Protein AF-A0A7C1KJW0-F1 (afdb_monomer_lite)

Structure (mmCIF, N/CA/C/O backbone):
data_AF-A0A7C1KJW0-F1
#
_entry.id   AF-A0A7C1KJW0-F1
#
loop_
_atom_site.group_PDB
_atom_site.id
_atom_site.type_symbol
_atom_site.label_atom_id
_atom_site.label_alt_id
_atom_site.label_comp_id
_atom_site.label_asym_id
_atom_site.label_entity_id
_atom_site.label_seq_id
_atom_site.pdbx_PDB_ins_code
_atom_site.Cartn_x
_atom_site.Cartn_y
_atom_site.Cartn_z
_atom_site.occupancy
_atom_site.B_iso_or_equiv
_atom_site.auth_seq_id
_atom_site.auth_comp_id
_atom_site.auth_asym_id
_atom_site.auth_atom_id
_atom_site.pdbx_PDB_model_num
ATOM 1 N N . MET A 1 1 ? 5.848 1.768 -24.487 1.00 46.78 1 MET A N 1
ATOM 2 C CA . MET A 1 1 ? 6.101 0.768 -23.425 1.00 46.78 1 MET A CA 1
ATOM 3 C C . MET A 1 1 ? 5.597 -0.577 -23.922 1.00 46.78 1 MET A C 1
ATOM 5 O O . MET A 1 1 ? 4.425 -0.674 -24.260 1.00 46.78 1 MET A O 1
ATOM 9 N N . LYS A 1 2 ? 6.482 -1.561 -24.115 1.00 41.38 2 LYS A N 1
ATOM 10 C CA . LYS A 1 2 ? 6.148 -2.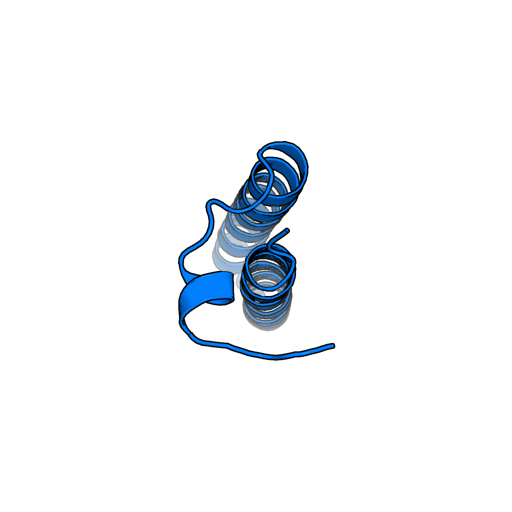825 -24.790 1.00 41.38 2 LYS A CA 1
ATOM 11 C C . LYS A 1 2 ? 5.922 -3.901 -23.723 1.00 41.38 2 LYS A C 1
ATOM 13 O O . LYS A 1 2 ? 6.872 -4.511 -23.253 1.00 41.38 2 LYS A O 1
ATOM 18 N N . PHE A 1 3 ? 4.670 -4.081 -23.308 1.00 51.25 3 PHE A N 1
ATOM 19 C CA . PHE A 1 3 ? 4.275 -5.091 -22.323 1.00 51.25 3 PHE A CA 1
ATOM 20 C C . PHE A 1 3 ? 4.468 -6.495 -22.918 1.00 51.25 3 PHE A C 1
ATOM 22 O O . PHE A 1 3 ? 3.649 -6.966 -23.700 1.00 51.25 3 PHE A O 1
ATOM 29 N N . SER A 1 4 ? 5.588 -7.143 -22.600 1.00 56.72 4 SER A N 1
ATOM 30 C CA . SER A 1 4 ? 5.895 -8.521 -23.001 1.00 56.72 4 SER A CA 1
ATOM 31 C C . SER A 1 4 ? 6.015 -9.391 -21.755 1.00 56.72 4 SER A C 1
ATOM 33 O O . SER A 1 4 ? 6.644 -8.976 -20.783 1.00 56.72 4 SER A O 1
ATOM 35 N N . HIS A 1 5 ? 5.473 -10.613 -21.784 1.00 59.69 5 HIS A N 1
ATOM 36 C CA . HIS A 1 5 ? 5.562 -11.576 -20.675 1.00 59.69 5 HIS A CA 1
ATOM 37 C C . HIS A 1 5 ? 7.005 -11.818 -20.196 1.00 59.69 5 HIS A C 1
ATOM 39 O O . HIS A 1 5 ? 7.218 -12.066 -19.014 1.00 59.69 5 HIS A O 1
ATOM 45 N N . ARG A 1 6 ? 8.010 -11.672 -21.077 1.00 55.66 6 ARG A N 1
ATOM 46 C CA . ARG A 1 6 ? 9.433 -11.746 -20.693 1.00 55.66 6 ARG A CA 1
ATOM 47 C C . ARG A 1 6 ? 9.878 -10.612 -19.775 1.00 55.66 6 ARG A C 1
ATOM 49 O O . ARG A 1 6 ? 10.695 -10.855 -18.901 1.00 55.66 6 ARG A O 1
ATOM 56 N N . MET A 1 7 ? 9.339 -9.409 -19.961 1.00 57.38 7 MET A N 1
ATOM 57 C CA . MET A 1 7 ? 9.689 -8.229 -19.166 1.00 57.38 7 MET A CA 1
ATOM 58 C C . MET A 1 7 ? 9.133 -8.338 -17.741 1.00 57.38 7 MET A C 1
ATOM 60 O O . MET A 1 7 ? 9.781 -7.915 -16.796 1.00 57.38 7 MET A O 1
ATOM 64 N N . TYR A 1 8 ? 7.983 -9.001 -17.578 1.00 55.19 8 TYR A N 1
ATOM 65 C CA . TYR A 1 8 ? 7.387 -9.302 -16.272 1.00 55.19 8 TYR A CA 1
ATOM 66 C C . TYR A 1 8 ? 8.184 -10.342 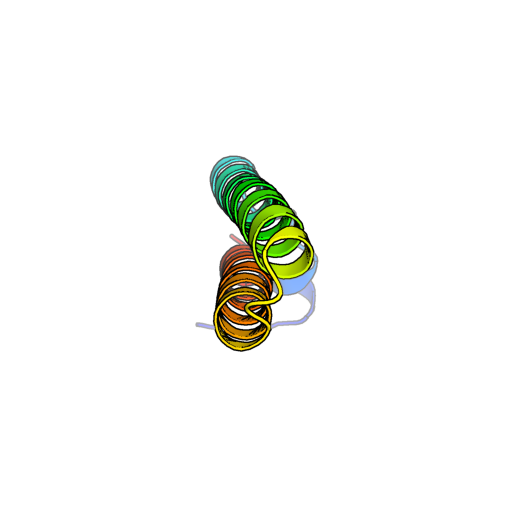-15.465 1.00 55.19 8 TYR A C 1
ATOM 68 O O . TYR A 1 8 ? 8.153 -10.337 -14.239 1.00 55.19 8 TYR A O 1
ATOM 76 N N . MET A 1 9 ? 8.903 -11.242 -16.147 1.00 57.12 9 MET A N 1
ATOM 77 C CA . MET A 1 9 ? 9.780 -12.230 -15.505 1.00 57.12 9 MET A CA 1
ATOM 78 C C . MET A 1 9 ? 11.182 -11.683 -15.204 1.00 57.12 9 MET A C 1
ATOM 80 O O . MET A 1 9 ? 11.990 -12.401 -14.611 1.00 57.12 9 MET A O 1
ATOM 84 N N . GLN A 1 10 ? 11.492 -10.443 -15.602 1.00 61.53 10 GLN A N 1
ATOM 85 C CA . GLN A 1 10 ? 12.748 -9.809 -15.216 1.00 61.53 10 GLN A CA 1
ATOM 86 C C . GLN A 1 10 ? 12.729 -9.491 -13.717 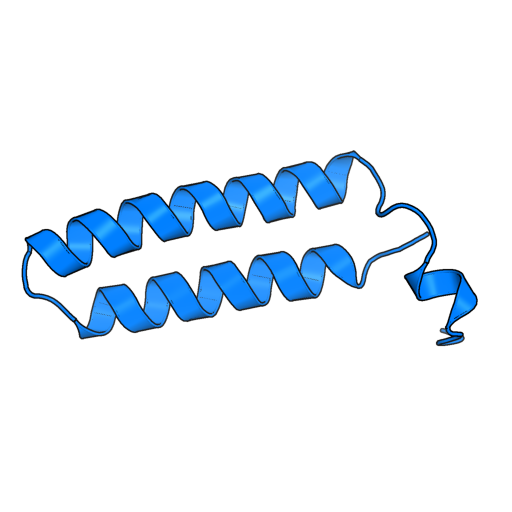1.00 61.53 10 GLN A C 1
ATOM 88 O O . GLN A 1 10 ? 11.689 -9.104 -13.174 1.00 61.53 10 GLN A O 1
ATOM 93 N N . PRO A 1 11 ? 13.857 -9.686 -13.014 1.00 59.75 11 PRO A N 1
ATOM 94 C CA . PRO A 1 11 ? 13.929 -9.402 -11.594 1.00 59.75 11 PRO A CA 1
ATOM 95 C C . PRO A 1 11 ? 13.632 -7.920 -11.362 1.00 59.75 11 PRO A C 1
ATOM 97 O O . PRO A 1 11 ? 14.354 -7.053 -11.846 1.00 59.75 11 PRO A O 1
ATOM 100 N N . THR A 1 12 ? 12.574 -7.635 -10.599 1.00 62.03 12 THR A N 1
ATOM 101 C CA . THR A 1 12 ? 12.229 -6.271 -10.192 1.00 62.03 12 THR A CA 1
ATOM 102 C C . THR A 1 12 ? 13.474 -5.601 -9.598 1.00 62.03 12 THR A C 1
ATOM 104 O O . THR A 1 12 ? 14.109 -6.201 -8.717 1.00 62.03 12 THR A O 1
ATOM 107 N N . PRO A 1 13 ? 13.848 -4.383 -10.034 1.00 67.50 13 PRO A N 1
ATOM 108 C CA . PRO A 1 13 ? 15.027 -3.696 -9.538 1.00 67.50 13 PRO A CA 1
ATOM 109 C C . PRO A 1 13 ? 15.010 -3.656 -8.008 1.00 67.50 13 PRO A C 1
ATOM 111 O O . PRO A 1 13 ? 14.013 -3.303 -7.369 1.00 67.50 13 PRO A O 1
ATOM 114 N N . ARG A 1 14 ? 16.138 -4.050 -7.407 1.00 66.69 14 ARG A N 1
ATOM 115 C CA . ARG A 1 14 ? 16.292 -4.312 -5.963 1.00 66.69 14 ARG A CA 1
ATOM 116 C C . ARG A 1 14 ? 15.810 -3.157 -5.076 1.00 66.69 14 ARG A C 1
ATOM 118 O O . ARG A 1 14 ? 15.366 -3.397 -3.955 1.00 66.69 14 ARG A O 1
ATOM 125 N N . ASN A 1 15 ? 15.866 -1.925 -5.578 1.00 67.19 15 ASN A N 1
ATOM 126 C CA . ASN A 1 15 ? 15.416 -0.723 -4.876 1.00 67.19 15 ASN A CA 1
ATOM 127 C C . ASN A 1 15 ? 13.884 -0.611 -4.820 1.00 67.19 15 ASN A C 1
ATOM 129 O O . ASN A 1 15 ? 13.340 -0.349 -3.750 1.00 67.19 15 ASN A O 1
ATOM 133 N N . LEU A 1 16 ? 13.179 -0.884 -5.924 1.00 69.62 16 LEU A N 1
ATOM 134 C CA . LEU A 1 16 ? 11.713 -0.854 -5.944 1.00 69.62 16 LEU A CA 1
ATOM 135 C C . LEU A 1 16 ? 11.106 -2.034 -5.198 1.00 69.62 16 LEU A C 1
ATOM 137 O O . LEU A 1 16 ? 10.109 -1.864 -4.501 1.00 69.62 16 LEU A O 1
ATOM 141 N N . ARG A 1 17 ? 11.743 -3.206 -5.268 1.00 73.19 17 ARG A N 1
ATOM 142 C CA . ARG A 1 17 ? 11.311 -4.372 -4.492 1.00 73.19 17 ARG A CA 1
ATOM 143 C C . ARG A 1 17 ? 11.367 -4.103 -2.985 1.00 73.19 17 ARG A C 1
ATOM 145 O O . ARG A 1 17 ? 10.431 -4.433 -2.268 1.00 73.19 17 ARG A O 1
ATOM 152 N N . ARG A 1 18 ? 12.428 -3.438 -2.511 1.00 74.50 18 ARG A N 1
ATOM 153 C CA . ARG A 1 18 ? 12.551 -3.002 -1.107 1.00 74.50 18 ARG A CA 1
ATOM 154 C C . ARG A 1 18 ? 11.502 -1.966 -0.717 1.00 74.50 18 ARG A C 1
ATOM 156 O O . ARG A 1 18 ? 11.003 -2.022 0.401 1.00 74.50 18 ARG A O 1
ATOM 163 N N . LEU A 1 19 ? 11.165 -1.046 -1.621 1.00 80.50 19 LEU A N 1
ATOM 164 C CA . LEU A 1 19 ? 10.138 -0.033 -1.382 1.00 80.50 19 LEU A CA 1
ATOM 165 C C . LEU A 1 19 ? 8.752 -0.686 -1.269 1.00 80.50 19 LEU A C 1
ATOM 167 O O . LEU A 1 19 ? 8.036 -0.424 -0.308 1.00 80.50 19 LEU A O 1
ATOM 171 N N . GLY A 1 20 ? 8.419 -1.603 -2.181 1.00 78.38 20 GLY A N 1
ATOM 172 C CA . GLY A 1 20 ? 7.170 -2.368 -2.157 1.00 78.38 20 GLY A CA 1
ATOM 173 C C . GLY A 1 20 ? 7.028 -3.269 -0.931 1.00 78.38 20 GLY A C 1
ATOM 174 O O . GLY A 1 20 ? 5.997 -3.237 -0.261 1.00 78.38 20 GLY A O 1
ATOM 175 N N . ASP A 1 21 ? 8.066 -4.038 -0.594 1.00 80.06 21 ASP A N 1
ATOM 176 C CA . ASP A 1 21 ? 8.048 -4.897 0.596 1.00 80.06 21 ASP A CA 1
ATOM 177 C C . ASP A 1 21 ? 8.045 -4.076 1.900 1.00 80.06 21 ASP A C 1
ATOM 179 O O . ASP A 1 21 ? 7.375 -4.459 2.858 1.00 80.06 21 ASP A O 1
ATOM 183 N N . GLY A 1 22 ? 8.714 -2.918 1.933 1.00 82.94 22 GLY A N 1
ATOM 184 C CA . GLY A 1 22 ? 8.664 -1.989 3.065 1.00 82.94 22 GLY A CA 1
ATOM 185 C C . GLY A 1 22 ? 7.278 -1.372 3.261 1.00 82.94 22 GLY A C 1
ATOM 186 O O . GLY A 1 22 ? 6.759 -1.360 4.377 1.00 82.94 22 GLY A O 1
ATOM 187 N N . LEU A 1 23 ? 6.639 -0.921 2.177 1.00 82.38 23 LEU A N 1
ATOM 188 C CA . LEU A 1 23 ? 5.280 -0.378 2.221 1.00 82.38 23 LEU A CA 1
ATOM 189 C C . LEU A 1 23 ? 4.269 -1.445 2.668 1.00 82.38 23 LEU A C 1
ATOM 191 O O . LEU A 1 23 ? 3.387 -1.164 3.481 1.00 82.38 23 LEU A O 1
ATOM 195 N N . LEU A 1 24 ? 4.433 -2.685 2.191 1.00 83.94 24 LEU A N 1
ATOM 196 C CA . LEU A 1 24 ? 3.612 -3.813 2.618 1.00 83.94 24 LEU A CA 1
ATOM 197 C C . LEU A 1 24 ? 3.790 -4.089 4.116 1.00 83.94 24 LEU A C 1
ATOM 199 O O . LEU A 1 24 ? 2.796 -4.234 4.825 1.00 83.94 24 LEU A O 1
ATOM 203 N N . ALA A 1 25 ? 5.028 -4.110 4.614 1.00 85.56 25 ALA A N 1
ATOM 204 C CA . ALA A 1 25 ? 5.304 -4.333 6.030 1.00 85.56 25 ALA A CA 1
ATOM 205 C C . ALA A 1 25 ? 4.638 -3.266 6.915 1.00 85.56 25 ALA A C 1
ATOM 207 O O . ALA A 1 25 ? 3.954 -3.605 7.880 1.00 85.56 25 ALA A O 1
ATOM 208 N N . VAL A 1 26 ? 4.758 -1.987 6.545 1.00 85.62 26 VAL A N 1
ATOM 209 C CA . VAL A 1 26 ? 4.110 -0.882 7.272 1.00 85.62 26 VAL A CA 1
ATOM 210 C C . VAL A 1 26 ? 2.585 -1.012 7.227 1.00 85.62 26 VAL A C 1
ATOM 212 O O . VAL A 1 26 ? 1.927 -0.880 8.259 1.00 85.62 26 VAL A O 1
ATOM 215 N N . SER A 1 27 ? 2.011 -1.342 6.066 1.00 84.50 27 SER A N 1
ATOM 216 C CA . SER A 1 27 ? 0.562 -1.547 5.939 1.00 84.50 27 SER A CA 1
ATOM 217 C C . SER A 1 27 ? 0.050 -2.715 6.788 1.00 84.50 27 SER A C 1
ATOM 219 O O . SER A 1 27 ? -1.007 -2.606 7.403 1.00 84.50 27 SER A O 1
ATOM 221 N N . ALA A 1 28 ? 0.812 -3.807 6.899 1.00 85.12 28 ALA A N 1
ATOM 222 C CA . ALA A 1 28 ? 0.442 -4.961 7.711 1.00 85.12 28 ALA A CA 1
ATOM 223 C C . ALA A 1 28 ? 0.429 -4.610 9.206 1.00 85.12 28 ALA A C 1
ATOM 225 O O . ALA A 1 28 ? -0.503 -4.985 9.918 1.00 85.12 28 ALA A O 1
ATOM 226 N N . VAL A 1 29 ? 1.408 -3.822 9.667 1.00 87.25 29 VAL A N 1
ATOM 227 C CA . VAL A 1 29 ? 1.453 -3.323 11.050 1.00 87.25 29 VAL A CA 1
ATOM 228 C C . VAL A 1 29 ? 0.253 -2.419 11.337 1.00 87.25 29 VAL A C 1
ATOM 230 O O . VAL A 1 29 ? -0.475 -2.666 12.298 1.00 87.25 29 VAL A O 1
ATOM 233 N N . ILE A 1 30 ? -0.017 -1.430 10.479 1.00 83.94 30 ILE A N 1
ATOM 234 C CA . ILE A 1 30 ? -1.159 -0.512 10.646 1.00 83.94 30 ILE A CA 1
ATOM 235 C C . ILE A 1 30 ? -2.485 -1.279 10.622 1.00 83.94 30 ILE A C 1
ATOM 237 O O . ILE A 1 30 ? -3.354 -1.039 11.461 1.00 83.94 30 ILE A O 1
ATOM 241 N N . THR A 1 31 ? -2.630 -2.237 9.708 1.00 84.19 31 THR A N 1
ATOM 242 C CA . THR A 1 31 ? -3.812 -3.102 9.624 1.00 84.19 31 THR A CA 1
ATOM 243 C C . THR A 1 31 ? -3.988 -3.906 10.911 1.00 84.19 31 THR A C 1
ATOM 245 O O . THR A 1 31 ? -5.075 -3.896 11.484 1.00 84.19 31 THR A O 1
ATOM 248 N N . SER A 1 32 ? -2.930 -4.552 11.414 1.00 82.75 32 SER A N 1
ATOM 249 C CA . SER A 1 32 ? -2.994 -5.342 12.651 1.00 82.75 32 SER A CA 1
ATOM 250 C C . SER A 1 32 ? -3.390 -4.498 13.872 1.00 82.75 32 SER A C 1
ATOM 252 O O . SER A 1 32 ? -4.249 -4.910 14.652 1.00 82.75 32 SER A O 1
ATOM 254 N N . ALA A 1 33 ? -2.863 -3.274 13.983 1.00 81.31 33 ALA A N 1
ATOM 255 C CA . ALA A 1 33 ? -3.221 -2.328 15.039 1.00 81.31 33 ALA A CA 1
ATOM 256 C C . ALA A 1 33 ? -4.670 -1.817 14.907 1.00 81.31 33 ALA A C 1
ATOM 258 O O . ALA A 1 33 ? -5.368 -1.626 15.906 1.00 81.31 33 ALA A O 1
ATOM 259 N N . SER A 1 34 ? -5.144 -1.633 13.673 1.00 80.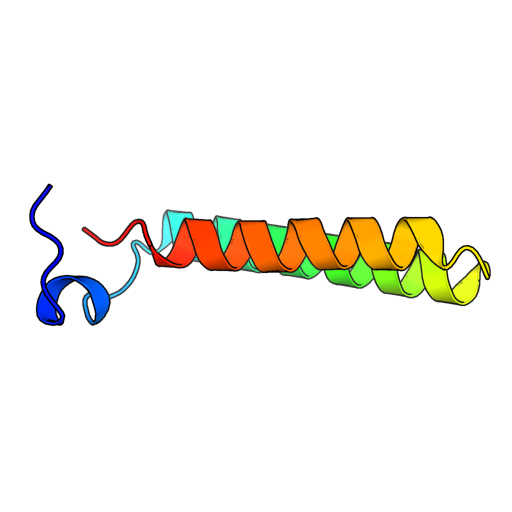56 34 SER A N 1
ATOM 260 C CA . SER A 1 34 ? -6.509 -1.174 13.381 1.00 80.56 34 SER A CA 1
ATOM 261 C C . SER A 1 34 ? -7.555 -2.252 13.678 1.00 80.56 34 SER A C 1
ATOM 263 O O . SER A 1 34 ? -8.608 -1.938 14.232 1.00 80.56 34 SER A O 1
ATOM 265 N N . ILE A 1 35 ? -7.242 -3.521 13.381 1.00 80.69 35 ILE A N 1
ATOM 266 C CA . ILE A 1 35 ? -8.073 -4.680 13.747 1.00 80.69 35 ILE A CA 1
ATOM 267 C C . ILE A 1 35 ? -8.161 -4.804 15.271 1.00 80.69 35 ILE A C 1
ATOM 269 O O . ILE A 1 35 ? -9.258 -4.956 15.805 1.00 80.69 35 ILE A O 1
ATOM 273 N N . ALA A 1 36 ? -7.035 -4.671 15.983 1.00 81.25 36 ALA A N 1
ATOM 274 C CA . ALA A 1 36 ? -7.016 -4.711 17.447 1.00 81.25 36 ALA A CA 1
ATOM 275 C C . ALA A 1 36 ? -7.850 -3.585 18.088 1.00 81.25 36 ALA A C 1
ATOM 277 O O . ALA A 1 36 ? -8.423 -3.767 19.157 1.00 81.25 36 ALA A O 1
ATOM 278 N N . SER A 1 37 ? -7.956 -2.440 17.410 1.00 79.31 37 SER A N 1
ATOM 279 C CA . SER A 1 37 ? -8.749 -1.286 17.853 1.00 79.31 37 SER A CA 1
ATOM 280 C C . SER A 1 37 ? -10.226 -1.352 17.423 1.00 79.31 37 SER A C 1
ATOM 282 O O . SER A 1 37 ? -10.977 -0.413 17.679 1.00 79.31 37 SER A O 1
ATOM 284 N N . GLY A 1 38 ? -10.655 -2.421 16.738 1.00 80.00 38 GLY A N 1
ATOM 285 C CA . GLY A 1 38 ? -12.033 -2.610 16.261 1.00 80.00 38 GLY A CA 1
ATOM 286 C C . GLY A 1 38 ? -12.460 -1.695 15.103 1.00 80.00 38 GLY A C 1
ATOM 287 O O . GLY A 1 38 ? -13.620 -1.721 14.691 1.00 80.00 38 GLY A O 1
ATOM 288 N N . ASN A 1 39 ? -11.544 -0.895 14.546 1.00 72.94 39 ASN A N 1
ATOM 289 C CA . ASN A 1 39 ? -11.837 0.026 13.450 1.00 72.94 39 ASN A CA 1
ATOM 290 C C . ASN A 1 39 ? -11.538 -0.630 12.095 1.00 72.94 39 ASN A C 1
ATOM 292 O O . ASN A 1 39 ? -10.493 -0.422 11.472 1.00 72.94 39 ASN A O 1
ATOM 296 N N . ASN A 1 40 ? -12.495 -1.439 11.641 1.00 75.56 40 ASN A N 1
ATOM 297 C CA . ASN A 1 40 ? -12.376 -2.252 10.429 1.00 75.56 40 ASN A CA 1
ATOM 298 C C . ASN A 1 40 ? -12.183 -1.417 9.150 1.00 75.56 40 ASN A C 1
ATOM 300 O O . ASN A 1 40 ? -11.554 -1.881 8.204 1.00 75.56 40 ASN A O 1
ATOM 304 N N . VAL A 1 41 ? -12.674 -0.173 9.117 1.00 81.19 41 VAL A N 1
ATOM 305 C CA . VAL A 1 41 ? -12.560 0.706 7.939 1.00 81.19 41 VAL A CA 1
ATOM 306 C C . VAL A 1 41 ? -11.100 1.063 7.662 1.00 81.19 41 VAL A C 1
ATOM 308 O O . VAL A 1 41 ? -10.641 0.944 6.526 1.00 81.19 41 VAL A O 1
ATOM 311 N N . LEU A 1 42 ? -10.343 1.430 8.701 1.00 76.88 42 LEU A N 1
ATOM 312 C CA . LEU A 1 42 ? -8.914 1.723 8.561 1.00 76.88 42 LEU A CA 1
ATOM 313 C C . LEU A 1 42 ? -8.113 0.482 8.153 1.00 76.88 42 LEU A C 1
ATOM 315 O O . LEU A 1 42 ? -7.186 0.597 7.351 1.00 76.88 42 LEU A O 1
ATOM 319 N N . ALA A 1 43 ? -8.492 -0.695 8.657 1.00 77.06 43 ALA A N 1
ATOM 320 C CA . ALA A 1 43 ? -7.846 -1.952 8.293 1.00 77.06 43 ALA A CA 1
ATOM 321 C C . ALA A 1 43 ? -8.001 -2.257 6.792 1.00 77.06 43 ALA A C 1
ATOM 323 O O . ALA A 1 43 ? -7.012 -2.557 6.126 1.00 77.06 43 ALA A O 1
ATOM 324 N N . TYR A 1 44 ? -9.208 -2.110 6.234 1.00 81.25 44 TYR A N 1
ATOM 325 C CA . TYR A 1 44 ? -9.446 -2.344 4.804 1.00 81.25 44 TYR A CA 1
ATOM 326 C C . TYR A 1 44 ? -8.704 -1.353 3.907 1.00 81.25 44 TYR A C 1
ATOM 328 O O . TYR A 1 44 ? -8.116 -1.755 2.902 1.00 81.25 44 TYR A O 1
ATOM 336 N N . ILE A 1 45 ? -8.693 -0.070 4.278 1.00 83.88 45 ILE A N 1
ATOM 337 C CA . ILE A 1 45 ? -7.981 0.963 3.516 1.00 83.88 45 ILE A CA 1
ATOM 338 C C . ILE A 1 45 ? -6.470 0.695 3.562 1.00 83.88 45 ILE A C 1
ATOM 340 O O . ILE A 1 45 ? 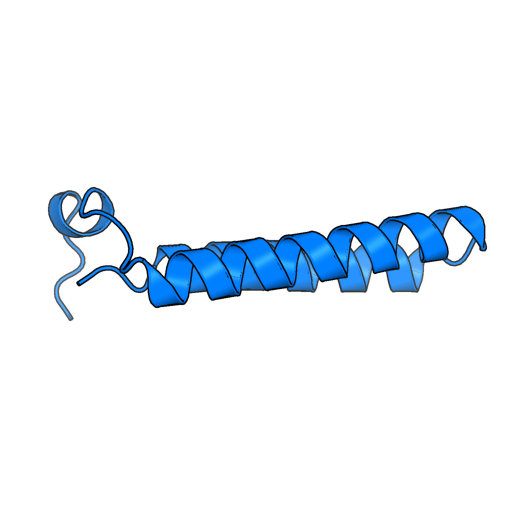-5.814 0.702 2.521 1.00 83.88 45 ILE A O 1
ATOM 344 N N . SER A 1 46 ? -5.919 0.399 4.742 1.00 80.94 46 SER A N 1
ATOM 345 C CA . SER A 1 46 ? -4.490 0.121 4.913 1.00 80.94 46 SER A CA 1
ATOM 346 C C . SER A 1 46 ? -4.038 -1.106 4.113 1.00 80.94 46 SER A C 1
ATOM 348 O O . SER A 1 46 ? -3.057 -1.018 3.371 1.00 80.94 46 SER A O 1
ATOM 350 N N . LEU A 1 47 ? -4.794 -2.208 4.170 1.00 82.94 47 LEU A N 1
ATOM 351 C CA . LEU A 1 47 ? -4.536 -3.397 3.352 1.00 82.94 47 LEU A CA 1
ATOM 352 C C . LEU A 1 47 ? -4.620 -3.098 1.855 1.00 82.94 47 LEU A C 1
ATOM 354 O O . LEU A 1 47 ? -3.735 -3.502 1.103 1.00 82.94 47 LEU A O 1
ATOM 358 N N . GLY A 1 48 ? -5.657 -2.376 1.422 1.00 85.12 48 GLY A N 1
ATOM 359 C CA . GLY A 1 48 ? -5.849 -2.020 0.018 1.00 85.12 48 GLY A CA 1
ATOM 360 C C . GLY A 1 48 ? -4.666 -1.229 -0.537 1.00 85.12 48 GLY A C 1
ATOM 361 O O . GLY A 1 48 ? -4.096 -1.607 -1.560 1.00 85.12 48 GLY A O 1
ATOM 362 N N . PHE A 1 49 ? -4.233 -0.184 0.171 1.00 82.31 49 PHE A N 1
ATOM 363 C CA . PHE A 1 49 ? -3.067 0.608 -0.225 1.00 82.31 49 PHE A CA 1
ATOM 364 C C . PHE A 1 49 ? -1.757 -0.190 -0.166 1.00 82.31 49 PHE A C 1
ATOM 366 O O . PHE A 1 49 ? -0.917 -0.035 -1.053 1.00 82.31 49 PHE A O 1
ATOM 373 N N . GLY A 1 50 ? -1.586 -1.075 0.820 1.00 83.12 50 GLY A N 1
ATOM 374 C CA . GLY A 1 50 ? -0.415 -1.949 0.927 1.00 83.12 50 GLY A CA 1
ATOM 375 C C . GLY A 1 50 ? -0.288 -2.932 -0.237 1.00 83.12 50 GLY A C 1
ATOM 376 O O . GLY A 1 50 ? 0.773 -3.044 -0.858 1.00 83.12 50 GLY A O 1
ATOM 377 N N . VAL A 1 51 ? -1.388 -3.608 -0.577 1.00 82.31 51 VAL A N 1
ATOM 378 C CA . VAL A 1 51 ? -1.448 -4.554 -1.701 1.00 82.31 51 VAL A CA 1
ATOM 379 C C . VAL A 1 51 ? -1.272 -3.824 -3.029 1.00 82.31 51 VAL A C 1
ATOM 381 O O . VAL A 1 51 ? -0.465 -4.257 -3.851 1.00 82.31 51 VAL A O 1
ATOM 384 N N . MET A 1 52 ? -1.952 -2.689 -3.222 1.00 82.38 52 MET A N 1
ATOM 385 C CA . MET A 1 52 ? -1.804 -1.864 -4.424 1.00 82.38 52 MET A CA 1
ATOM 386 C C . MET A 1 52 ? -0.373 -1.346 -4.584 1.00 82.38 52 MET A C 1
ATOM 388 O O . MET A 1 52 ? 0.175 -1.419 -5.680 1.00 82.38 52 MET A O 1
ATOM 392 N N . GLY A 1 53 ? 0.265 -0.885 -3.506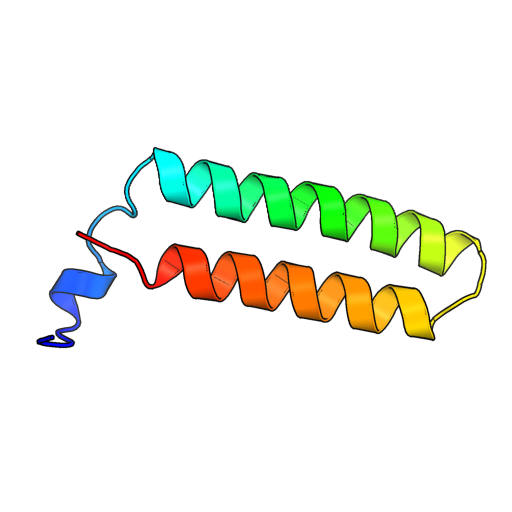 1.00 77.31 53 GLY A N 1
ATOM 393 C CA . GLY A 1 53 ? 1.646 -0.407 -3.533 1.00 77.31 53 GLY A CA 1
ATOM 394 C C . GLY A 1 53 ? 2.642 -1.498 -3.922 1.00 77.31 53 GLY A C 1
ATOM 395 O O . GLY A 1 53 ? 3.498 -1.265 -4.780 1.00 77.31 53 GLY A O 1
ATOM 396 N N . LYS A 1 54 ? 2.492 -2.709 -3.366 1.00 75.19 54 LYS A N 1
ATOM 397 C CA . LYS A 1 54 ? 3.302 -3.881 -3.740 1.00 75.19 54 LYS A CA 1
ATOM 398 C C . LYS A 1 54 ? 3.051 -4.330 -5.177 1.00 75.19 54 LYS A C 1
ATOM 400 O O . LYS A 1 54 ? 3.990 -4.671 -5.893 1.00 75.19 54 LYS A O 1
ATOM 405 N N . PHE A 1 55 ? 1.794 -4.321 -5.613 1.00 78.00 55 PHE A N 1
ATOM 406 C CA . PHE A 1 55 ? 1.443 -4.660 -6.987 1.00 78.00 55 PHE A CA 1
ATOM 407 C C . PHE A 1 55 ? 2.078 -3.661 -7.956 1.00 78.00 55 PHE A C 1
ATOM 409 O O . PHE A 1 55 ? 2.781 -4.071 -8.871 1.00 78.00 55 PHE A O 1
ATOM 416 N N . LEU A 1 56 ? 1.941 -2.358 -7.700 1.00 73.19 56 LEU A N 1
ATOM 417 C CA . LEU A 1 56 ? 2.494 -1.314 -8.558 1.00 73.19 56 LEU A CA 1
ATOM 418 C C . LEU A 1 56 ? 4.026 -1.393 -8.638 1.00 73.19 56 LEU A C 1
ATOM 420 O O . LEU A 1 56 ? 4.575 -1.357 -9.734 1.00 73.19 56 LEU A O 1
ATOM 424 N N . THR A 1 57 ? 4.717 -1.583 -7.508 1.00 69.81 57 THR A N 1
ATOM 425 C CA . THR A 1 57 ? 6.189 -1.728 -7.488 1.00 69.81 57 THR A CA 1
ATOM 426 C C . THR A 1 57 ? 6.689 -2.984 -8.201 1.00 69.81 57 THR A C 1
ATOM 428 O O . THR A 1 57 ? 7.782 -2.941 -8.758 1.00 69.81 57 THR A O 1
ATOM 431 N N . ASN A 1 58 ? 5.900 -4.062 -8.263 1.00 66.44 58 ASN A N 1
ATOM 432 C CA . ASN A 1 58 ? 6.232 -5.246 -9.062 1.00 66.44 58 ASN A CA 1
ATOM 433 C C . ASN A 1 58 ? 6.127 -5.011 -10.581 1.00 66.44 58 ASN A C 1
ATOM 435 O O . ASN A 1 58 ? 6.807 -5.703 -11.334 1.00 66.44 58 ASN A O 1
ATOM 439 N N . PHE A 1 59 ? 5.302 -4.062 -11.045 1.00 65.56 59 PHE A N 1
ATOM 440 C CA . PHE A 1 59 ? 5.143 -3.763 -12.479 1.00 65.56 59 PHE A CA 1
ATOM 441 C C . PHE A 1 59 ? 6.263 -2.902 -13.061 1.00 65.56 59 PHE A C 1
ATOM 443 O O . PHE A 1 59 ? 6.479 -2.913 -14.273 1.00 65.56 59 PHE A O 1
ATOM 450 N N . PHE A 1 60 ? 6.991 -2.176 -12.219 1.00 61.44 60 PHE A N 1
ATOM 451 C CA . PHE A 1 60 ? 8.200 -1.476 -12.628 1.00 61.44 60 PHE A CA 1
ATOM 452 C C . PHE A 1 60 ? 9.358 -2.479 -12.689 1.00 61.44 60 PHE A C 1
ATOM 454 O O . PHE A 1 60 ? 10.183 -2.560 -11.781 1.00 61.44 60 PHE A O 1
ATOM 461 N N . ALA A 1 61 ? 9.371 -3.284 -13.747 1.00 51.19 61 ALA A N 1
ATOM 462 C CA . ALA A 1 61 ? 10.507 -4.102 -14.143 1.00 51.19 61 ALA A CA 1
ATOM 463 C C . ALA A 1 61 ? 11.300 -3.357 -15.226 1.00 51.19 61 ALA A C 1
ATOM 465 O O . ALA A 1 61 ? 10.709 -2.776 -16.139 1.00 51.19 61 ALA A O 1
ATOM 466 N N . GLU A 1 62 ? 12.622 -3.371 -15.097 1.00 47.00 62 GLU A N 1
ATOM 467 C CA . GLU A 1 62 ? 13.572 -2.928 -16.124 1.00 47.00 62 GLU A CA 1
ATOM 468 C C . GLU A 1 62 ? 14.010 -4.151 -16.939 1.00 47.00 62 GLU A C 1
ATOM 470 O O . GLU A 1 62 ? 14.211 -5.221 -16.316 1.00 47.00 62 GLU A O 1
#

Secondary structure (DSSP, 8-state):
----HHHHTSPPPHHHHHHHHHHHHHHHHHHHHHHHTT-HHHHHHHHHHHHHHHHHHHH---

pLDDT: mean 73.01, std 11.77, range [41.38, 87.25]

Radius of gyration: 14.32 Å; chains: 1; bounding box: 29×14×43 Å

Sequence (62 aa):
MKFSHRMYMQPTPRNLRRLGDGLLAVSAVITSASIASGNNVLAYISLGFGVMGKFLTNFFAE

Foldseek 3Di:
DDDDPVQLPAPQPPVLQCVLVVLLVVLVVQLVVCVVVVNNVSNVVSNVCSVVSNVVSSVPGD